Protein AF-A0A920MWV5-F1 (afdb_monomer_lite)

Structure (mmCIF, N/CA/C/O backbone):
data_AF-A0A920MWV5-F1
#
_entry.id   AF-A0A920MWV5-F1
#
loop_
_atom_site.group_PDB
_atom_site.id
_atom_site.type_symbol
_atom_site.label_atom_id
_atom_site.label_alt_id
_atom_site.label_comp_id
_atom_site.label_asym_id
_atom_site.label_entity_id
_atom_site.label_seq_id
_atom_site.pdbx_PDB_ins_code
_atom_site.Cartn_x
_atom_site.Cartn_y
_atom_site.Cartn_z
_atom_site.occupancy
_atom_site.B_iso_or_equiv
_atom_site.auth_seq_id
_atom_site.auth_comp_id
_atom_site.auth_asym_id
_atom_site.auth_atom_id
_atom_site.pdbx_PDB_model_num
ATOM 1 N N . MET A 1 1 ? -17.146 -5.449 19.043 1.00 67.94 1 MET A N 1
ATOM 2 C CA . MET A 1 1 ? -16.780 -5.281 17.613 1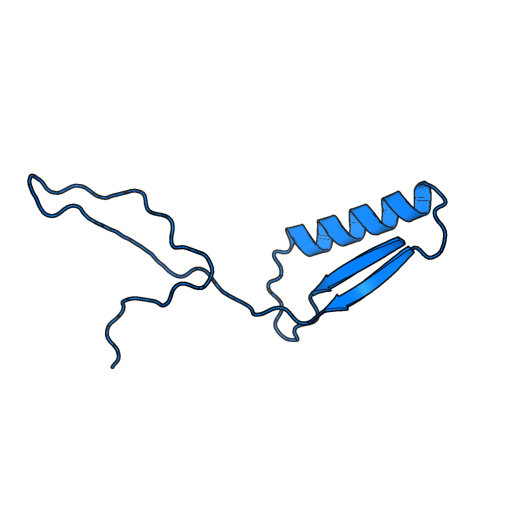.00 67.94 1 MET A CA 1
ATOM 3 C C . MET A 1 1 ? -15.290 -5.583 17.448 1.00 67.94 1 MET A C 1
ATOM 5 O O . MET A 1 1 ? -14.520 -5.206 18.321 1.00 67.94 1 MET A O 1
ATOM 9 N N . LYS A 1 2 ? -14.874 -6.272 16.380 1.00 75.31 2 LYS A N 1
ATOM 10 C CA . LYS A 1 2 ? -13.510 -6.816 16.246 1.00 75.31 2 LYS A CA 1
ATOM 11 C C . LYS A 1 2 ? -12.756 -6.166 15.089 1.00 75.31 2 LYS A C 1
ATOM 13 O O . LYS A 1 2 ? -13.229 -6.221 13.956 1.00 75.31 2 LYS A O 1
ATOM 18 N N . CYS A 1 3 ? -11.586 -5.598 15.372 1.00 72.81 3 CYS A N 1
ATOM 19 C CA . CYS A 1 3 ? -10.689 -5.055 14.352 1.00 72.81 3 CYS A CA 1
ATOM 20 C C . CYS A 1 3 ? -9.477 -5.979 14.158 1.00 72.81 3 CYS A C 1
ATOM 22 O O . CYS A 1 3 ? -8.961 -6.523 15.128 1.00 72.81 3 CYS A O 1
ATOM 24 N N . LEU A 1 4 ? -9.023 -6.182 12.921 1.00 76.31 4 LEU A N 1
ATOM 25 C CA . LEU A 1 4 ? -7.888 -7.066 12.627 1.00 76.31 4 LEU A CA 1
ATOM 26 C C . LEU A 1 4 ? -6.573 -6.278 12.689 1.00 76.3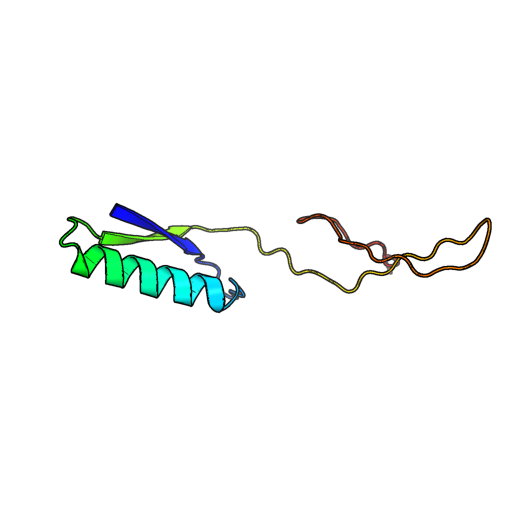1 4 LEU A C 1
ATOM 28 O O . LEU A 1 4 ? -6.431 -5.259 12.015 1.00 76.31 4 LEU A O 1
ATOM 32 N N . ILE A 1 5 ? -5.629 -6.757 13.494 1.00 72.69 5 ILE A N 1
ATOM 33 C CA . ILE A 1 5 ? -4.310 -6.168 13.733 1.00 72.69 5 ILE A CA 1
ATOM 34 C C . ILE A 1 5 ? -3.255 -7.029 13.054 1.00 72.69 5 ILE A C 1
ATOM 36 O O . ILE A 1 5 ? -3.210 -8.233 13.264 1.00 72.69 5 ILE A O 1
ATOM 40 N N . HIS A 1 6 ? -2.377 -6.414 12.271 1.00 70.12 6 HIS A N 1
ATOM 41 C CA . HIS A 1 6 ? -1.237 -7.109 11.685 1.00 70.12 6 HIS A CA 1
ATOM 42 C C . HIS A 1 6 ? -0.183 -7.431 12.752 1.00 70.12 6 HIS A C 1
ATOM 44 O O . HIS A 1 6 ? 0.327 -6.521 13.401 1.00 70.12 6 HIS A O 1
ATOM 50 N N . SER A 1 7 ? 0.151 -8.708 12.918 1.00 57.53 7 SER A N 1
ATOM 51 C CA . SER A 1 7 ? 1.018 -9.201 13.996 1.00 57.53 7 SER A CA 1
ATOM 52 C C . SER A 1 7 ? 2.299 -9.864 13.475 1.00 57.53 7 SER A C 1
ATOM 54 O O . SER A 1 7 ? 2.624 -10.984 13.858 1.00 57.53 7 SER A O 1
ATOM 56 N N . ASP A 1 8 ? 3.039 -9.188 12.592 1.00 58.88 8 ASP A N 1
ATOM 57 C CA . ASP A 1 8 ? 4.344 -9.657 12.104 1.00 58.88 8 ASP A CA 1
ATOM 58 C C . ASP A 1 8 ? 5.513 -8.953 12.840 1.00 58.88 8 ASP A C 1
ATOM 60 O O . ASP A 1 8 ? 5.491 -7.727 12.986 1.00 58.88 8 ASP A O 1
ATOM 64 N N . PRO A 1 9 ? 6.564 -9.683 13.282 1.00 49.00 9 PRO A N 1
ATOM 65 C CA . PRO A 1 9 ? 7.621 -9.162 14.168 1.00 49.00 9 PRO A CA 1
ATOM 66 C C . PRO A 1 9 ? 8.506 -8.057 13.555 1.00 49.00 9 PRO A C 1
ATOM 68 O O . PRO A 1 9 ? 9.168 -7.333 14.292 1.00 49.00 9 PRO A O 1
ATOM 71 N N . ASP A 1 10 ? 8.476 -7.884 12.228 1.00 55.47 10 ASP A N 1
ATOM 72 C CA . ASP A 1 10 ? 9.184 -6.837 11.472 1.00 55.47 10 ASP A CA 1
ATOM 73 C C . ASP A 1 10 ? 8.201 -5.947 10.675 1.00 55.47 10 ASP A C 1
ATOM 75 O O . ASP A 1 10 ? 8.458 -5.624 9.508 1.00 55.47 10 ASP A O 1
ATOM 79 N N . SER A 1 11 ? 7.035 -5.620 11.248 1.00 49.75 11 SER A N 1
ATOM 80 C CA . SER A 1 11 ? 5.922 -4.886 10.613 1.00 49.75 11 SER A CA 1
ATOM 81 C C . SER A 1 11 ? 6.337 -3.556 9.953 1.00 49.75 11 SER A C 1
ATOM 83 O O . SER A 1 11 ? 6.788 -2.626 10.618 1.00 49.75 11 SER A O 1
ATOM 85 N N . PRO A 1 12 ? 6.093 -3.391 8.642 1.00 48.31 12 PRO A N 1
ATOM 86 C CA . PRO A 1 12 ? 5.727 -2.144 8.018 1.00 48.31 12 PRO A CA 1
ATOM 87 C C . PRO A 1 12 ? 4.299 -2.325 7.493 1.00 48.31 12 PRO A C 1
ATOM 89 O O . PRO A 1 12 ? 4.024 -2.110 6.311 1.00 48.31 12 PRO A O 1
ATOM 92 N N . GLY A 1 13 ? 3.376 -2.778 8.346 1.00 56.31 13 GLY A N 1
ATOM 93 C CA . GLY A 1 13 ? 2.001 -2.335 8.186 1.00 56.31 13 GLY A CA 1
ATOM 94 C C . GLY A 1 13 ? 2.092 -0.817 8.155 1.00 56.31 13 GLY A C 1
ATOM 95 O O . GLY A 1 13 ? 2.663 -0.231 9.070 1.00 56.31 13 GLY A O 1
ATOM 96 N N . SER A 1 14 ? 1.720 -0.184 7.034 1.00 64.06 14 SER A N 1
ATOM 97 C CA . SER A 1 14 ? 1.982 1.250 6.846 1.00 64.06 14 SER A CA 1
ATOM 98 C C . SER A 1 14 ? 1.561 1.985 8.116 1.00 64.06 14 SER A C 1
ATOM 100 O O . SER A 1 14 ? 0.456 1.728 8.578 1.00 64.06 14 SER A O 1
ATOM 102 N N . THR A 1 15 ? 2.392 2.856 8.691 1.00 73.88 15 THR A N 1
ATOM 103 C CA . THR A 1 15 ? 2.093 3.562 9.957 1.00 73.88 15 THR A CA 1
ATOM 104 C C . THR A 1 15 ? 0.686 4.184 9.975 1.00 73.88 15 THR A C 1
ATOM 106 O O . THR A 1 15 ? 0.086 4.385 11.024 1.00 73.88 15 THR A O 1
ATOM 109 N N . ASN A 1 16 ? 0.134 4.471 8.794 1.00 82.56 16 ASN A N 1
ATOM 110 C CA . ASN A 1 16 ? -1.247 4.893 8.600 1.00 82.56 16 ASN A CA 1
ATOM 111 C C . ASN A 1 16 ? -2.287 3.842 9.020 1.00 82.56 16 ASN A C 1
ATOM 113 O O . ASN A 1 16 ? -3.259 4.212 9.656 1.00 82.56 16 ASN A O 1
ATOM 117 N N . LEU A 1 17 ? -2.098 2.561 8.693 1.00 83.50 17 LEU A N 1
ATOM 118 C CA . LEU A 1 17 ? -3.001 1.471 9.072 1.00 83.50 17 LEU A CA 1
ATOM 119 C C . LEU A 1 17 ? -3.081 1.316 10.594 1.00 83.50 17 LEU A C 1
ATOM 121 O O . LEU A 1 17 ? -4.181 1.225 11.126 1.00 83.50 17 LEU A O 1
ATOM 125 N N . GLU A 1 18 ? -1.940 1.333 11.285 1.00 83.06 18 GLU A N 1
ATOM 126 C CA . GLU A 1 18 ? -1.891 1.251 12.753 1.00 83.06 18 GLU A CA 1
ATOM 127 C C . GLU A 1 18 ? -2.609 2.448 13.391 1.00 83.06 18 GLU A C 1
ATOM 129 O O . GLU A 1 18 ? -3.494 2.270 14.223 1.00 83.06 18 GLU A O 1
ATOM 134 N N . LYS A 1 19 ? -2.345 3.667 12.904 1.00 87.25 19 LYS A N 1
ATOM 135 C CA . LYS A 1 19 ? -3.058 4.878 13.347 1.00 87.25 19 LYS A CA 1
ATOM 136 C C . LYS A 1 19 ? -4.559 4.832 13.059 1.00 87.25 19 LYS A C 1
ATOM 138 O O . LYS A 1 19 ? -5.359 5.282 13.873 1.00 87.25 19 LYS A O 1
ATOM 143 N N . SER A 1 20 ? -4.961 4.319 11.896 1.00 89.00 20 SER A N 1
ATOM 144 C CA . SER A 1 20 ? -6.376 4.157 11.552 1.00 89.00 20 SER A CA 1
ATOM 145 C C . SER A 1 20 ? -7.053 3.144 12.464 1.00 89.00 20 SER A C 1
ATOM 147 O O . SER A 1 20 ? -8.177 3.374 12.888 1.00 89.00 20 SER A O 1
ATOM 149 N N . LEU A 1 21 ? -6.375 2.049 12.796 1.00 88.75 21 LEU A N 1
ATOM 150 C CA . LEU A 1 21 ? -6.879 1.038 13.714 1.00 88.75 21 LEU A CA 1
ATOM 151 C C . LEU A 1 21 ? -7.061 1.602 15.130 1.00 88.75 21 LEU A C 1
ATOM 153 O O . LEU A 1 21 ? -8.115 1.397 15.728 1.00 88.75 21 LEU A O 1
ATOM 157 N N . GLU A 1 22 ? -6.070 2.336 15.641 1.00 89.88 22 GLU A N 1
ATOM 158 C CA . GLU A 1 22 ? -6.170 3.041 16.924 1.00 89.88 22 GLU A CA 1
ATOM 159 C C . GLU A 1 22 ? -7.364 3.999 16.937 1.00 89.88 22 GLU A C 1
ATOM 161 O O . GLU A 1 22 ? -8.173 3.960 17.865 1.00 89.88 22 GLU A O 1
ATOM 166 N N . TRP A 1 23 ? -7.514 4.802 15.879 1.00 92.94 23 TRP A N 1
ATOM 167 C CA . TRP A 1 23 ? -8.634 5.729 15.739 1.00 92.94 23 TRP A CA 1
ATOM 168 C C . TRP A 1 23 ? -9.988 5.007 15.706 1.00 92.94 23 TRP A C 1
ATOM 170 O O . TRP A 1 23 ? -10.902 5.403 16.422 1.00 92.94 23 TRP A O 1
ATOM 180 N N . ILE A 1 24 ? -10.118 3.920 14.935 1.00 92.44 24 ILE A N 1
ATOM 181 C CA . ILE A 1 24 ?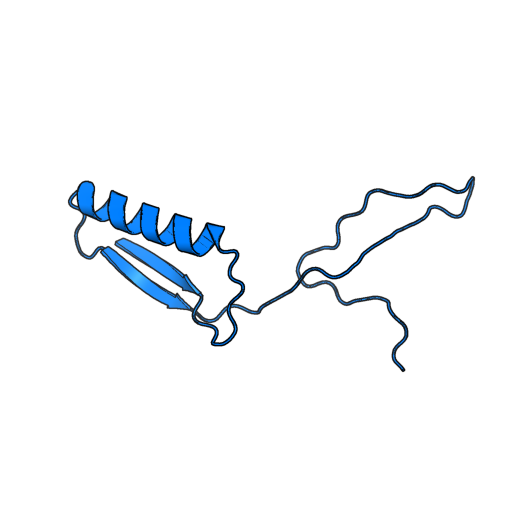 -11.361 3.138 14.853 1.00 92.44 24 ILE A CA 1
ATOM 182 C C . ILE A 1 24 ? -11.719 2.542 16.219 1.00 92.44 24 ILE A C 1
ATOM 184 O O . ILE A 1 24 ? -12.877 2.601 16.625 1.00 92.44 24 ILE A O 1
ATOM 188 N N . ILE A 1 25 ? -10.749 1.968 16.937 1.00 93.06 25 ILE A N 1
ATOM 189 C CA . ILE A 1 25 ? -10.981 1.379 18.263 1.00 93.06 25 ILE A CA 1
ATOM 190 C C . ILE A 1 25 ? -11.418 2.451 19.267 1.00 93.06 25 ILE A C 1
ATOM 192 O O . ILE A 1 25 ? -12.316 2.197 20.069 1.00 93.06 25 ILE A O 1
ATOM 196 N N . ASP A 1 26 ? -10.785 3.624 19.243 1.00 94.25 26 ASP A N 1
ATOM 197 C CA . ASP A 1 26 ? -11.145 4.752 20.104 1.00 94.25 26 ASP A CA 1
ATOM 198 C C . ASP A 1 26 ? -12.568 5.245 19.811 1.00 94.25 26 ASP A C 1
ATOM 200 O O . ASP A 1 26 ? -13.376 5.387 20.727 1.00 94.25 26 ASP A O 1
ATOM 204 N N . GLU A 1 27 ? -12.918 5.409 18.536 1.00 95.69 27 GLU A N 1
ATOM 205 C CA . GLU A 1 27 ? -14.254 5.851 18.136 1.00 95.69 27 GLU A CA 1
ATOM 206 C C . GLU A 1 27 ? -15.333 4.824 18.502 1.00 95.69 27 GLU A C 1
ATOM 208 O O . GLU A 1 27 ? -16.337 5.166 19.120 1.00 95.69 27 GLU A O 1
ATOM 213 N N . MET A 1 28 ? -15.078 3.534 18.263 1.00 94.38 28 MET A N 1
ATOM 214 C CA . MET A 1 28 ? -15.988 2.457 18.664 1.00 94.38 28 MET A CA 1
ATOM 215 C C . MET A 1 28 ? -16.219 2.407 20.182 1.00 94.38 28 MET A C 1
ATOM 217 O O . MET A 1 28 ? -17.309 2.047 20.628 1.00 94.38 28 MET A O 1
ATOM 221 N N . LYS A 1 29 ? -15.206 2.754 20.989 1.00 93.38 29 LYS A N 1
ATOM 222 C CA . LYS A 1 29 ? -15.349 2.864 22.449 1.00 93.38 29 LYS A CA 1
ATOM 223 C C . LYS A 1 29 ? -16.175 4.085 22.846 1.00 93.38 29 LYS A C 1
ATOM 225 O O . LYS A 1 29 ? -16.991 3.972 23.758 1.00 93.38 29 LYS A O 1
ATOM 230 N N . LYS A 1 30 ? -15.985 5.229 22.180 1.00 95.56 30 LYS A N 1
ATOM 231 C CA . LYS A 1 30 ? -16.791 6.441 22.417 1.00 95.56 30 LYS A CA 1
ATOM 232 C C . LYS A 1 30 ? -18.263 6.224 22.091 1.00 95.56 30 LYS A C 1
ATOM 234 O O . LYS A 1 30 ? -19.114 6.700 22.836 1.00 95.56 30 LYS A O 1
ATOM 239 N N . ASP A 1 31 ? -18.547 5.453 21.048 1.00 95.31 31 ASP A N 1
ATOM 240 C CA . ASP A 1 31 ? -19.906 5.084 20.646 1.00 95.31 31 ASP A CA 1
ATOM 241 C C . ASP A 1 31 ? -20.592 4.107 21.623 1.00 95.31 31 ASP A C 1
ATOM 243 O O . ASP A 1 31 ? -21.766 3.780 21.454 1.00 95.31 31 ASP A O 1
ATOM 247 N N . GLY A 1 32 ? -19.887 3.635 22.660 1.00 94.69 32 GLY A N 1
ATOM 248 C CA . GLY A 1 32 ? -20.444 2.752 23.684 1.00 94.69 32 GLY A CA 1
ATOM 249 C C . GLY A 1 32 ? -20.681 1.320 23.203 1.00 94.69 32 GLY A C 1
ATOM 250 O O . GLY A 1 32 ? -21.521 0.621 23.764 1.00 94.69 32 GLY A O 1
ATOM 251 N N . LEU A 1 33 ? -19.972 0.877 22.158 1.00 93.25 33 LEU A N 1
ATOM 252 C CA . LEU A 1 33 ? -20.084 -0.491 21.661 1.00 93.25 33 LEU A CA 1
ATOM 253 C C . LEU A 1 33 ? -19.465 -1.488 22.646 1.00 93.25 33 LEU A C 1
ATOM 255 O O . LEU A 1 33 ? -18.367 -1.289 23.168 1.00 93.25 33 LEU A O 1
ATOM 259 N N . ASP A 1 34 ? -20.132 -2.625 22.819 1.00 90.31 34 ASP A N 1
ATOM 260 C CA . ASP A 1 34 ? -19.622 -3.717 23.639 1.00 90.31 34 ASP A CA 1
ATOM 261 C C . ASP A 1 34 ? -18.510 -4.512 22.926 1.00 90.31 34 ASP A C 1
ATOM 263 O O . ASP A 1 34 ? -18.500 -4.711 21.699 1.00 90.31 34 ASP A O 1
ATOM 267 N N . ASN A 1 35 ? -17.575 -5.030 23.730 1.00 89.56 35 ASN A N 1
ATOM 268 C CA . ASN A 1 35 ? -16.502 -5.933 23.306 1.00 89.56 35 ASN A CA 1
ATOM 269 C C . ASN A 1 35 ? -15.627 -5.374 22.158 1.00 89.56 35 ASN A C 1
ATOM 271 O O . ASN A 1 35 ? -15.478 -6.013 21.115 1.00 89.56 35 ASN A O 1
ATOM 275 N N . VAL A 1 36 ? -15.104 -4.150 22.296 1.00 91.62 36 VAL A N 1
ATOM 276 C CA . VAL A 1 36 ? -14.226 -3.509 21.296 1.00 91.62 36 VAL A CA 1
ATOM 277 C C . VAL A 1 36 ? -12.766 -3.870 21.554 1.00 91.62 36 VAL A C 1
ATOM 279 O O . VAL A 1 36 ? -12.171 -3.416 22.533 1.00 91.62 36 VAL A O 1
ATOM 282 N N . HIS A 1 37 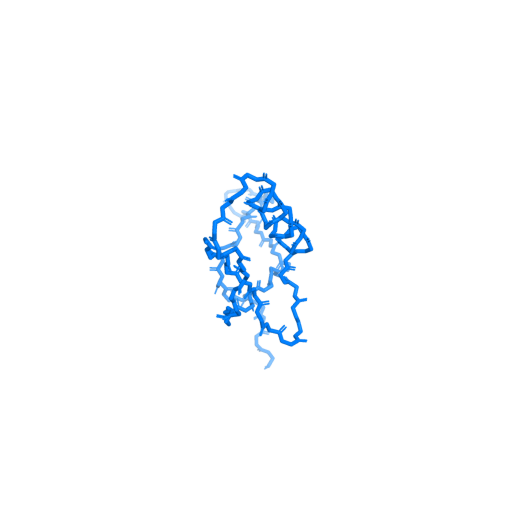? -12.174 -4.653 20.656 1.00 89.19 37 HIS A N 1
ATOM 283 C CA . HIS A 1 37 ? -10.761 -5.013 20.726 1.00 89.19 37 HIS A CA 1
ATOM 284 C C . HIS A 1 37 ? -10.182 -5.336 19.346 1.00 89.19 37 HIS A C 1
ATOM 286 O O . HIS A 1 37 ? -10.895 -5.552 18.359 1.00 89.19 37 HIS A O 1
ATOM 292 N N . GLY A 1 38 ? -8.856 -5.359 19.302 1.00 88.00 38 GLY A N 1
ATOM 293 C CA . GLY A 1 38 ? -8.113 -5.893 18.180 1.00 88.00 38 GLY A CA 1
ATOM 294 C C . GLY A 1 38 ? -7.931 -7.402 18.268 1.00 88.00 38 GLY A C 1
ATOM 295 O O . GLY A 1 38 ? -7.981 -7.975 19.357 1.00 88.00 38 GLY A O 1
ATOM 296 N N . GLU A 1 39 ? -7.680 -8.035 17.132 1.00 87.19 39 GLU A N 1
ATOM 297 C CA . GLU A 1 39 ? -7.177 -9.399 17.064 1.00 87.19 39 GLU A CA 1
ATOM 298 C C . GLU A 1 39 ? -5.995 -9.515 16.124 1.00 87.19 39 GLU A C 1
ATOM 300 O O . GLU A 1 39 ? -6.030 -9.017 15.003 1.00 87.19 39 GLU A O 1
ATOM 305 N N . GLU A 1 40 ? -4.973 -10.211 16.596 1.00 84.88 40 GLU A N 1
ATOM 306 C CA . GLU A 1 40 ? -3.741 -10.456 15.867 1.00 84.88 40 GLU A CA 1
ATOM 307 C C . GLU A 1 40 ? -3.974 -11.398 14.680 1.00 84.88 40 GLU A C 1
ATOM 309 O O . GLU A 1 40 ? -4.532 -12.491 14.817 1.00 84.88 40 GLU A O 1
ATOM 314 N N . VAL A 1 41 ? -3.551 -10.956 13.497 1.00 83.31 41 VAL A N 1
ATOM 315 C CA . VAL A 1 41 ? -3.560 -11.719 12.255 1.00 83.31 41 VAL A CA 1
ATOM 316 C C . VAL A 1 41 ? -2.220 -11.603 11.537 1.00 83.31 41 VAL A C 1
ATOM 318 O O . VAL A 1 41 ? -1.672 -10.519 11.321 1.00 83.31 41 VAL A O 1
ATOM 321 N N . MET A 1 42 ? -1.718 -12.753 11.097 1.00 81.88 42 MET A N 1
ATOM 322 C CA . MET A 1 42 ? -0.536 -12.837 10.245 1.00 81.88 42 MET A CA 1
ATOM 323 C C . MET A 1 42 ? -0.920 -12.463 8.816 1.00 81.88 42 MET A C 1
ATOM 325 O O . MET A 1 42 ? -1.837 -13.076 8.258 1.00 81.88 42 MET A O 1
ATOM 329 N N . VAL A 1 43 ? -0.221 -11.504 8.198 1.00 78.19 43 VAL A N 1
ATOM 330 C CA . VAL A 1 43 ? -0.412 -11.225 6.764 1.00 78.19 43 VAL A CA 1
ATOM 331 C C . VAL A 1 43 ? 0.918 -11.178 6.017 1.00 78.19 43 VAL A C 1
ATOM 333 O O . VAL A 1 43 ? 1.896 -10.625 6.511 1.00 78.19 43 VAL A O 1
ATOM 336 N N . PRO A 1 44 ? 0.997 -11.743 4.801 1.00 79.06 44 PRO A N 1
ATOM 337 C CA . PRO A 1 44 ? 2.243 -11.751 4.054 1.00 79.06 44 PRO A CA 1
ATOM 338 C C . PRO A 1 44 ? 2.674 -10.324 3.700 1.00 79.06 44 PRO A C 1
ATOM 340 O O . PRO A 1 44 ? 1.947 -9.565 3.056 1.00 79.06 44 PRO A O 1
ATOM 343 N N . LYS A 1 45 ? 3.902 -9.978 4.083 1.00 78.94 45 LYS A N 1
ATOM 344 C CA . LYS A 1 45 ? 4.523 -8.688 3.788 1.00 78.94 45 LYS A CA 1
ATOM 345 C C . LYS A 1 45 ? 5.057 -8.664 2.356 1.00 78.94 45 LYS A C 1
ATOM 347 O O . LYS A 1 45 ? 6.096 -9.247 2.054 1.00 78.94 45 LYS A O 1
ATOM 352 N N . TRP A 1 46 ? 4.373 -7.941 1.475 1.00 81.06 46 TRP A N 1
ATOM 353 C CA . TRP A 1 46 ? 4.888 -7.588 0.151 1.00 81.06 46 TRP A CA 1
ATOM 354 C C . TRP A 1 46 ? 5.339 -6.127 0.152 1.00 81.06 46 TRP A C 1
ATOM 356 O O . TRP A 1 46 ? 4.533 -5.222 0.361 1.00 81.06 46 TRP A O 1
ATOM 366 N N . ILE A 1 47 ? 6.634 -5.895 -0.076 1.00 83.00 47 ILE A N 1
ATOM 367 C CA . ILE A 1 47 ? 7.201 -4.547 -0.181 1.00 83.00 47 ILE A CA 1
ATOM 368 C C . ILE A 1 47 ? 7.365 -4.201 -1.654 1.00 83.00 47 ILE A C 1
ATOM 370 O O . ILE A 1 47 ? 8.004 -4.933 -2.413 1.00 83.00 47 ILE A O 1
ATOM 374 N N . ARG A 1 48 ? 6.821 -3.051 -2.047 1.00 84.88 48 ARG A N 1
ATOM 375 C CA . ARG A 1 48 ? 6.974 -2.528 -3.400 1.00 84.88 48 ARG A CA 1
ATOM 376 C C . ARG A 1 48 ? 8.438 -2.170 -3.668 1.00 84.88 48 ARG A C 1
ATOM 378 O O . ARG A 1 48 ? 9.023 -1.357 -2.956 1.00 84.88 48 ARG A O 1
ATOM 385 N N . GLY A 1 49 ? 9.017 -2.780 -4.699 1.00 86.81 49 GLY A N 1
ATOM 386 C CA . GLY A 1 49 ? 10.363 -2.466 -5.176 1.00 86.81 49 GLY A CA 1
ATOM 387 C C . GLY A 1 49 ? 10.388 -1.303 -6.171 1.00 86.81 49 GLY A C 1
ATOM 388 O O . GLY A 1 49 ? 9.358 -0.720 -6.505 1.00 86.81 49 GLY A O 1
ATOM 389 N N . LYS A 1 50 ? 11.582 -0.992 -6.689 1.00 88.62 50 LYS A N 1
ATOM 390 C CA . LYS A 1 50 ? 11.724 -0.072 -7.822 1.00 88.62 50 LYS A CA 1
ATOM 391 C C . LYS A 1 50 ? 11.180 -0.732 -9.083 1.00 88.62 50 LYS A C 1
ATOM 393 O O . LYS A 1 50 ? 11.534 -1.862 -9.407 1.00 88.62 50 LYS A O 1
ATOM 398 N N . GLU A 1 51 ? 10.384 0.019 -9.820 1.00 91.31 51 GLU A N 1
ATOM 399 C CA . GLU A 1 51 ? 9.780 -0.417 -11.069 1.00 91.31 51 GLU A CA 1
ATOM 400 C C . GLU A 1 51 ? 9.961 0.654 -12.141 1.00 91.31 51 GLU A C 1
ATOM 402 O O . GLU A 1 51 ? 10.003 1.852 -11.860 1.00 91.31 51 GLU A O 1
ATOM 407 N N . SER A 1 52 ? 10.096 0.211 -13.383 1.00 92.12 52 SER A N 1
ATOM 408 C CA . SER A 1 52 ? 10.144 1.087 -14.547 1.00 92.12 52 SER A CA 1
ATOM 409 C C . SER A 1 52 ? 9.740 0.301 -15.783 1.00 92.12 52 SER A C 1
ATOM 411 O O . SER A 1 52 ? 10.104 -0.870 -15.906 1.00 92.12 52 SER A O 1
ATOM 413 N N . ALA A 1 53 ? 9.061 0.950 -16.721 1.00 93.25 53 ALA A N 1
ATOM 414 C CA . ALA A 1 53 ? 8.877 0.422 -18.063 1.00 93.25 53 ALA A CA 1
ATOM 415 C C . ALA A 1 53 ? 9.120 1.522 -19.089 1.00 93.25 53 ALA A C 1
ATOM 417 O O . ALA A 1 53 ? 8.748 2.676 -18.880 1.00 93.25 53 ALA A O 1
ATOM 418 N N . ALA A 1 54 ? 9.713 1.135 -20.213 1.00 95.38 54 ALA A N 1
ATOM 419 C CA . ALA A 1 54 ? 9.913 2.004 -21.356 1.00 95.38 54 ALA A CA 1
ATOM 420 C C . ALA A 1 54 ? 9.328 1.339 -22.602 1.00 95.38 54 ALA A C 1
ATOM 422 O O . ALA A 1 54 ? 9.555 0.157 -22.864 1.00 95.38 54 ALA A O 1
ATOM 423 N N . MET A 1 55 ? 8.588 2.116 -23.383 1.00 96.12 55 MET A N 1
ATOM 424 C CA . MET A 1 55 ? 8.196 1.746 -24.733 1.00 96.12 55 MET A CA 1
ATOM 425 C C . MET A 1 55 ? 9.430 1.839 -25.635 1.00 96.12 55 MET A C 1
ATOM 427 O O . MET A 1 55 ? 10.083 2.880 -25.684 1.00 96.12 55 MET A O 1
ATOM 431 N N . THR A 1 56 ? 9.769 0.750 -26.324 1.00 96.69 56 THR A N 1
ATOM 432 C CA . THR A 1 56 ? 10.950 0.673 -27.204 1.00 96.69 56 THR A CA 1
ATOM 433 C C . THR A 1 56 ? 10.621 0.961 -28.667 1.00 96.69 56 THR A C 1
ATOM 435 O O . THR A 1 56 ? 11.473 1.469 -29.392 1.00 96.69 56 THR A O 1
ATOM 438 N N . ALA A 1 57 ? 9.388 0.682 -29.088 1.00 95.25 57 ALA A N 1
ATOM 439 C CA . ALA A 1 57 ? 8.860 0.963 -30.416 1.00 95.25 57 ALA A CA 1
ATOM 440 C C . ALA A 1 57 ? 7.372 1.346 -30.314 1.00 95.25 57 ALA A C 1
ATOM 442 O O . ALA A 1 57 ? 6.691 0.851 -29.413 1.00 95.25 57 ALA A O 1
ATOM 443 N N . PRO A 1 58 ? 6.850 2.194 -31.222 1.00 93.62 58 PRO A N 1
ATOM 444 C CA . PRO A 1 58 ? 7.533 2.822 -32.368 1.00 93.62 58 PRO A CA 1
ATOM 445 C C . PRO A 1 58 ? 8.507 3.967 -32.021 1.00 93.62 58 PRO A C 1
ATOM 447 O O . PRO A 1 58 ? 9.361 4.301 -32.836 1.00 93.62 58 PRO A O 1
ATOM 450 N N . TRP A 1 59 ? 8.440 4.547 -30.821 1.00 94.94 59 TRP A N 1
ATOM 451 C CA . TRP A 1 59 ? 9.408 5.537 -30.328 1.00 94.94 59 TRP A CA 1
ATOM 452 C C . TRP A 1 59 ? 9.664 5.349 -28.833 1.00 94.94 59 TRP A C 1
ATOM 454 O O . TRP A 1 59 ? 8.863 4.736 -28.126 1.00 94.94 59 TRP A O 1
ATOM 464 N N . LYS A 1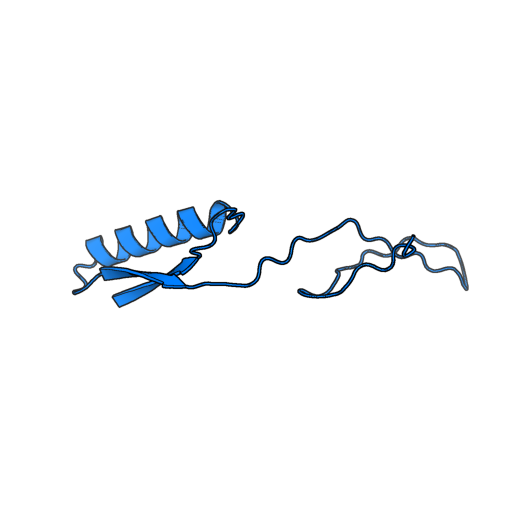 60 ? 10.783 5.896 -28.346 1.00 96.12 60 LYS A N 1
ATOM 465 C CA . LYS A 1 60 ? 11.186 5.779 -26.941 1.00 96.12 60 LYS A CA 1
ATOM 466 C C . LYS A 1 60 ? 10.311 6.653 -26.047 1.00 96.12 60 LYS A C 1
ATOM 468 O O . LYS A 1 60 ? 10.224 7.860 -26.269 1.00 96.12 60 LYS A O 1
ATOM 473 N N . LYS A 1 61 ? 9.680 6.052 -25.037 1.00 96.38 61 LYS A N 1
ATOM 474 C CA . LYS A 1 61 ? 8.905 6.775 -24.019 1.00 96.38 61 LYS A CA 1
ATOM 475 C C . LYS A 1 61 ? 8.884 6.012 -22.700 1.00 96.38 61 LYS A C 1
ATOM 477 O O . LYS A 1 61 ? 8.593 4.820 -22.699 1.00 96.38 61 LYS A O 1
ATOM 482 N N . ASP A 1 62 ? 9.092 6.715 -21.595 1.00 96.25 62 ASP A N 1
ATOM 483 C CA . ASP A 1 62 ? 8.893 6.152 -20.260 1.00 96.25 62 ASP A CA 1
ATOM 484 C C . ASP A 1 62 ? 7.399 6.041 -19.936 1.00 96.25 62 ASP A C 1
ATOM 486 O O . ASP A 1 62 ? 6.607 6.952 -20.206 1.00 96.25 62 ASP A O 1
ATOM 490 N N . LEU A 1 63 ? 7.001 4.901 -19.376 1.00 95.00 63 LEU A N 1
ATOM 491 C CA . LEU A 1 63 ? 5.621 4.610 -19.012 1.00 95.00 63 LEU A CA 1
ATOM 492 C C . LEU A 1 63 ? 5.447 4.720 -17.499 1.00 95.00 63 LEU A C 1
ATOM 494 O O . LEU A 1 63 ? 6.204 4.131 -16.726 1.00 95.00 63 LEU A O 1
ATOM 498 N N . ALA A 1 64 ? 4.399 5.431 -17.083 1.00 95.06 64 ALA A N 1
ATOM 499 C CA . ALA A 1 64 ? 3.902 5.333 -15.721 1.00 95.06 64 ALA A CA 1
ATOM 500 C C . ALA A 1 64 ? 3.289 3.939 -15.545 1.00 95.06 64 ALA A C 1
ATOM 502 O O . ALA A 1 64 ? 2.301 3.605 -16.200 1.00 95.06 64 ALA A O 1
ATOM 503 N N . ILE A 1 65 ? 3.904 3.121 -14.698 1.00 93.19 65 ILE A N 1
ATOM 504 C CA . ILE A 1 65 ? 3.449 1.762 -14.416 1.00 93.19 65 ILE A CA 1
ATOM 505 C C . ILE A 1 65 ? 3.161 1.583 -12.936 1.00 93.19 65 ILE A C 1
ATOM 507 O O . ILE A 1 65 ? 3.705 2.288 -12.089 1.00 93.19 65 ILE A O 1
ATOM 511 N N . LEU A 1 66 ? 2.314 0.598 -12.653 1.00 92.62 66 LEU A N 1
ATOM 512 C CA . LEU A 1 66 ? 2.033 0.138 -11.310 1.00 92.62 66 LEU A CA 1
ATOM 513 C C . LEU A 1 66 ? 2.129 -1.393 -11.292 1.00 92.62 66 LEU A C 1
ATOM 515 O O . LEU A 1 66 ? 1.277 -2.083 -11.841 1.00 92.62 66 LEU A O 1
ATOM 519 N N . GLY A 1 67 ? 3.158 -1.926 -10.644 1.00 88.56 67 GLY A N 1
ATOM 520 C CA . GLY A 1 67 ? 3.273 -3.327 -10.274 1.00 88.56 67 GLY A CA 1
ATOM 521 C C . GLY A 1 67 ? 2.090 -3.773 -9.421 1.00 88.56 67 GLY A C 1
ATOM 522 O O . GLY A 1 67 ? 1.656 -3.060 -8.505 1.00 88.56 67 GLY A O 1
ATOM 523 N N . LEU A 1 68 ? 1.577 -4.955 -9.759 1.00 90.25 68 LEU A N 1
ATOM 524 C CA . LEU A 1 68 ? 0.494 -5.624 -9.054 1.00 90.25 68 LEU A CA 1
ATOM 525 C C . LEU A 1 68 ? 0.995 -6.128 -7.694 1.00 90.25 68 LEU A C 1
ATOM 527 O O . LEU A 1 68 ? 2.101 -6.658 -7.595 1.00 90.25 68 LEU A O 1
ATOM 531 N N . GLY A 1 69 ? 0.173 -5.997 -6.651 1.00 87.00 69 GLY A N 1
ATOM 532 C CA . GLY A 1 69 ? 0.504 -6.538 -5.332 1.00 87.00 69 GLY A CA 1
ATOM 533 C C . GLY A 1 69 ? 0.832 -8.032 -5.416 1.00 87.00 69 GLY A C 1
ATOM 534 O O . GLY A 1 69 ? 0.084 -8.799 -6.018 1.00 87.00 69 GLY A O 1
ATOM 535 N N . GLY A 1 70 ? 1.971 -8.437 -4.854 1.00 84.69 70 GLY A N 1
ATOM 536 C CA . GLY A 1 70 ? 2.455 -9.819 -4.918 1.00 84.69 70 GLY A CA 1
ATOM 537 C C . GLY A 1 70 ? 3.277 -10.174 -6.164 1.00 84.69 70 GLY A C 1
ATOM 538 O O . GLY A 1 70 ? 3.769 -11.297 -6.249 1.00 84.69 70 GLY A O 1
ATOM 539 N N . SER A 1 71 ? 3.478 -9.260 -7.125 1.00 89.12 71 SER A N 1
ATOM 540 C CA . SER A 1 71 ? 4.308 -9.545 -8.305 1.00 89.12 71 SER A CA 1
ATOM 541 C C . SER A 1 71 ? 5.787 -9.725 -7.943 1.00 89.12 71 SER A C 1
ATOM 543 O O . SER A 1 71 ? 6.319 -8.972 -7.120 1.00 89.12 71 SER A O 1
ATOM 545 N N . VAL A 1 72 ? 6.462 -10.669 -8.607 1.00 89.19 72 VAL A N 1
ATOM 546 C CA . VAL A 1 72 ? 7.910 -10.906 -8.469 1.00 89.19 72 VAL A CA 1
ATOM 547 C C . VAL A 1 72 ? 8.734 -9.898 -9.278 1.00 89.19 72 VAL A C 1
ATOM 549 O O . VAL A 1 72 ? 8.314 -9.449 -10.343 1.00 89.19 72 VAL A O 1
ATOM 552 N N . GLY A 1 73 ? 9.924 -9.549 -8.783 1.00 87.12 73 GLY A N 1
ATOM 553 C CA . GLY A 1 73 ? 10.850 -8.652 -9.480 1.00 87.12 73 GLY A CA 1
ATOM 554 C C . GLY A 1 73 ? 11.488 -9.295 -10.718 1.00 87.12 73 GLY A C 1
ATOM 555 O O . GLY A 1 73 ? 11.763 -10.492 -10.732 1.00 87.12 73 GLY A O 1
ATOM 556 N N . THR A 1 74 ? 11.757 -8.487 -11.746 1.00 88.50 74 THR A N 1
ATOM 557 C CA . THR A 1 74 ? 12.321 -8.919 -13.041 1.00 88.50 74 THR A CA 1
ATOM 558 C C . THR A 1 74 ? 13.847 -8.792 -13.140 1.00 88.50 74 THR A C 1
ATOM 560 O O . THR A 1 74 ? 14.411 -9.014 -14.210 1.00 88.50 74 THR A O 1
ATOM 563 N N . GLY A 1 75 ? 14.530 -8.428 -12.048 1.00 80.56 75 GLY A N 1
ATOM 564 C CA . GLY A 1 75 ? 15.992 -8.342 -12.009 1.00 80.56 75 GLY A CA 1
ATOM 565 C C . GLY A 1 75 ? 16.669 -9.678 -12.336 1.00 80.56 75 GLY A C 1
ATOM 566 O O . GLY A 1 75 ? 16.092 -10.748 -12.133 1.00 80.56 75 GLY A O 1
ATOM 567 N N . LEU A 1 76 ? 17.904 -9.614 -12.844 1.00 62.00 76 LEU A N 1
ATOM 568 C CA . LEU A 1 76 ? 18.727 -10.799 -13.087 1.00 62.00 76 LEU A CA 1
ATOM 569 C C . LEU A 1 76 ? 18.875 -11.600 -11.788 1.00 62.00 76 LEU A C 1
ATOM 571 O O . LEU A 1 76 ? 19.329 -11.069 -10.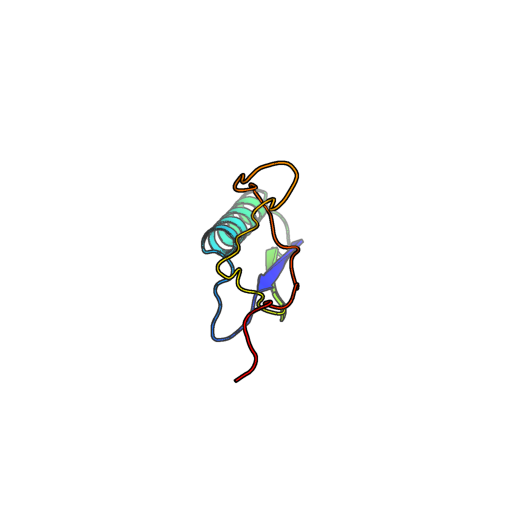775 1.00 62.00 76 LEU A O 1
ATOM 575 N N . LYS A 1 77 ? 18.505 -12.882 -11.836 1.00 55.50 77 LYS A N 1
ATOM 576 C CA . LYS A 1 77 ? 18.953 -13.850 -10.836 1.00 55.50 77 LYS A CA 1
ATOM 577 C C . LYS A 1 77 ? 20.456 -14.019 -11.052 1.00 55.50 77 LYS A C 1
ATOM 579 O O . LYS A 1 77 ? 20.849 -14.471 -12.126 1.00 55.50 77 LYS A O 1
ATOM 584 N N . VAL A 1 78 ? 21.254 -13.557 -10.091 1.00 50.78 78 VAL A N 1
ATOM 585 C CA . VAL A 1 78 ? 22.686 -13.883 -10.009 1.00 50.78 78 VAL A CA 1
ATOM 586 C C . VAL A 1 78 ? 22.829 -15.375 -9.741 1.00 50.78 78 VAL A C 1
ATOM 588 O O . VAL A 1 78 ? 22.016 -15.889 -8.937 1.00 50.78 78 VAL A O 1
#

Secondary structure (DSSP, 8-state):
-EEEEE--TT--S-HHHHHHHHHHHHHHHHTT-SS-EEEEE----PPP----EEE-SSS-EEE---PPTTPPP-S---

Foldseek 3Di:
DEAEDEDDPPDPPPVVVVVVLVVVLVVCVVVVDPPRDYDYDHDDDDDDDDDWDWDVPPDTDTDDDDDDGPDDDPDDDD

Radius of gyration: 19.85 Å; chains: 1; bounding box: 43×21×56 Å

Sequence (78 aa):
MKCLIHSDPDSPGSTNLEKSLEWIIDEMKKDGLDNVHGEEVMVPKWIRGKESAAMTAPWKKDLAILGLGGSVGTGLKV

pLDDT: mean 83.34, std 13.31, range [48.31, 96.69]